Protein AF-A0A832HFV5-F1 (afdb_monomer)

pLDDT: mean 84.32, std 22.02, range [38.47, 98.69]

Secondary structure (DSSP, 8-state):
----------------------------PEEEEEEEETTEEEEEEE-S---TTSEEEEEEEEES-SSPPSEEEEEEE-TT-TT-PPEEPEEETTEEEEEEEPPSSPPTT-EEEEEEEETTEEEEEEE---

Solvent-accessible surface area (backbone atoms only — not comparable to full-atom values): 7880 Å² total; per-residue (Å²): 133,86,82,89,82,84,82,84,85,79,80,88,78,76,92,76,86,72,81,81,80,82,79,91,66,96,72,80,49,50,77,51,50,74,48,79,52,90,72,26,41,40,35,37,29,38,65,47,68,83,43,68,67,36,61,25,35,30,42,37,36,70,36,87,58,90,75,79,63,82,42,42,34,30,29,41,23,42,97,85,39,71,84,32,51,73,19,66,38,45,80,53,94,79,35,25,46,28,59,17,49,25,25,71,76,62,55,83,85,46,25,40,35,45,34,43,27,46,97,94,43,75,38,71,52,75,34,65,80,126

Nearest PDB structures (foldseek):
  7rno-assembly1_B  TM=4.210E-01  e=9.507E-02  Bos taurus
  2yez-assembly1_B  TM=4.539E-01  e=2.411E-01  Gallus gallus
  7xqs-assembly1_B  TM=4.400E-01  e=2.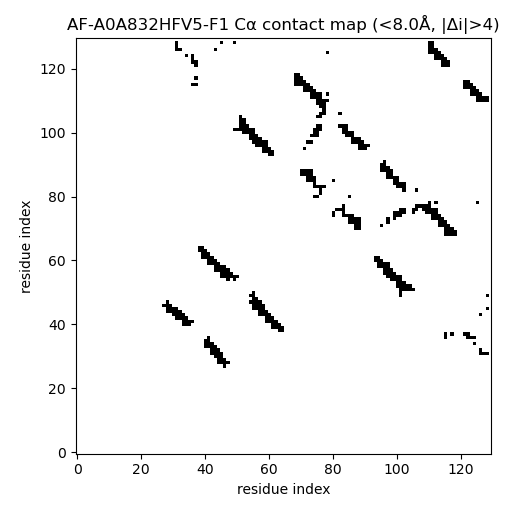965E-01  Felis catus
  7cjq-assembly2_E  TM=4.829E-01  e=4.973E-01  Canis lupus familiaris
  3myz-assembly1_A  TM=3.892E-01  e=7.919E-01  Homo sapiens

Structure (mmCIF, N/CA/C/O backbone):
data_AF-A0A832HFV5-F1
#
_entry.id   AF-A0A832HFV5-F1
#
loop_
_atom_site.group_PDB
_atom_site.id
_atom_site.type_symbol
_atom_site.label_atom_id
_atom_site.label_alt_id
_atom_site.label_comp_id
_atom_site.label_asym_id
_atom_site.label_entity_id
_atom_site.label_seq_id
_atom_site.pdbx_PDB_ins_code
_atom_site.Cartn_x
_atom_site.Cartn_y
_atom_site.Cartn_z
_atom_site.occupancy
_atom_site.B_iso_or_equiv
_atom_site.auth_seq_id
_atom_site.auth_comp_id
_atom_site.auth_asym_id
_atom_site.auth_atom_id
_atom_site.pdbx_PDB_model_num
ATOM 1 N N . MET A 1 1 ? 58.301 -17.558 -4.026 1.00 40.44 1 MET A N 1
ATOM 2 C CA . MET A 1 1 ? 56.917 -18.008 -3.751 1.00 40.44 1 MET A CA 1
ATOM 3 C C . MET A 1 1 ? 56.295 -16.956 -2.846 1.00 40.44 1 MET A C 1
ATOM 5 O O . MET A 1 1 ? 56.816 -16.770 -1.762 1.00 40.44 1 MET A O 1
ATOM 9 N N . GLN A 1 2 ? 55.509 -16.006 -3.374 1.00 43.38 2 GLN A N 1
ATOM 10 C CA . GLN A 1 2 ? 54.038 -16.092 -3.550 1.00 43.38 2 GLN A CA 1
ATOM 11 C C . GLN A 1 2 ? 53.346 -16.465 -2.216 1.00 43.38 2 GLN A C 1
ATOM 13 O O . GLN A 1 2 ? 53.712 -17.481 -1.645 1.00 43.38 2 GLN A O 1
ATOM 18 N N . ALA A 1 3 ? 52.390 -15.727 -1.643 1.00 40.72 3 ALA A N 1
ATOM 19 C CA . ALA A 1 3 ? 51.437 -14.767 -2.196 1.00 40.72 3 ALA A CA 1
ATOM 20 C C . ALA A 1 3 ? 50.959 -13.744 -1.135 1.00 40.72 3 ALA A C 1
ATOM 22 O O . ALA A 1 3 ? 50.974 -14.017 0.064 1.00 40.72 3 ALA A O 1
ATOM 23 N N . GLN A 1 4 ? 50.509 -12.580 -1.615 1.00 40.31 4 GLN A N 1
ATOM 24 C CA . GLN A 1 4 ? 49.691 -11.596 -0.898 1.00 40.31 4 GLN A CA 1
ATOM 25 C C . GLN A 1 4 ? 48.257 -12.118 -0.742 1.00 40.31 4 GLN A C 1
ATOM 27 O O . GLN A 1 4 ? 47.733 -12.693 -1.691 1.00 40.31 4 GLN A O 1
ATOM 32 N N . LEU A 1 5 ? 47.590 -11.805 0.372 1.00 40.19 5 LEU A N 1
ATOM 33 C CA . LEU A 1 5 ? 46.129 -11.696 0.428 1.00 40.19 5 LEU A CA 1
ATOM 34 C C . LEU A 1 5 ? 45.757 -10.508 1.323 1.00 40.19 5 LEU A C 1
ATOM 36 O O . LEU A 1 5 ? 46.022 -10.492 2.522 1.00 40.19 5 LEU A O 1
ATOM 40 N N . ALA A 1 6 ? 45.192 -9.491 0.677 1.00 39.56 6 ALA A N 1
ATOM 41 C CA . ALA A 1 6 ? 44.623 -8.302 1.280 1.00 39.56 6 ALA A CA 1
ATOM 42 C C . ALA A 1 6 ? 43.259 -8.631 1.902 1.00 39.56 6 ALA A C 1
ATOM 44 O O . ALA A 1 6 ? 42.429 -9.278 1.265 1.00 39.56 6 ALA A O 1
ATOM 45 N N . ALA A 1 7 ? 43.007 -8.149 3.118 1.00 43.62 7 ALA A N 1
ATOM 46 C CA . ALA A 1 7 ? 41.663 -8.094 3.676 1.00 43.62 7 ALA A CA 1
ATOM 47 C C . ALA A 1 7 ? 41.067 -6.717 3.355 1.00 43.62 7 ALA A C 1
ATOM 49 O O . ALA A 1 7 ? 41.511 -5.694 3.879 1.00 43.62 7 ALA A O 1
ATOM 50 N N . SER A 1 8 ? 40.095 -6.710 2.444 1.00 38.66 8 SER A N 1
ATOM 51 C CA . SER A 1 8 ? 39.302 -5.543 2.064 1.00 38.66 8 SER A CA 1
ATOM 52 C C . SER A 1 8 ? 38.618 -4.908 3.275 1.00 38.66 8 SER A C 1
ATOM 54 O O . SER A 1 8 ? 37.779 -5.529 3.924 1.00 38.66 8 SER A O 1
ATOM 56 N N . LEU A 1 9 ? 38.914 -3.630 3.510 1.00 41.78 9 LEU A N 1
ATOM 57 C CA . LEU A 1 9 ? 37.963 -2.702 4.109 1.00 41.78 9 LEU A CA 1
ATOM 58 C C . LEU A 1 9 ? 36.916 -2.344 3.051 1.00 41.78 9 LEU A C 1
ATOM 60 O O . LEU A 1 9 ? 37.286 -1.798 2.014 1.00 41.78 9 LEU A O 1
ATOM 64 N N . VAL A 1 10 ? 35.629 -2.502 3.360 1.00 39.56 10 VAL A N 1
ATOM 65 C CA . VAL A 1 10 ? 34.603 -1.570 2.871 1.00 39.56 10 VAL A CA 1
ATOM 66 C C . VAL A 1 10 ? 33.682 -1.223 4.034 1.00 39.56 10 VAL A C 1
ATOM 68 O O . VAL A 1 10 ? 33.177 -2.083 4.750 1.00 39.56 10 VAL A O 1
ATOM 71 N N . ARG A 1 11 ? 33.581 0.086 4.250 1.00 38.88 11 ARG A N 1
ATOM 72 C CA . ARG A 1 11 ? 32.877 0.777 5.326 1.00 38.88 11 ARG A CA 1
ATOM 73 C C . ARG A 1 11 ? 31.364 0.658 5.132 1.00 38.88 11 ARG A C 1
ATOM 75 O O . ARG A 1 11 ? 30.878 0.811 4.017 1.00 38.88 11 ARG A O 1
ATOM 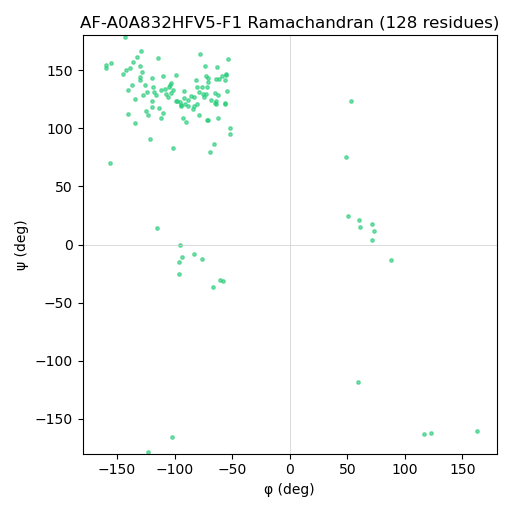82 N N . LEU A 1 12 ? 30.650 0.449 6.236 1.00 38.56 12 LEU A N 1
ATOM 83 C CA . LEU 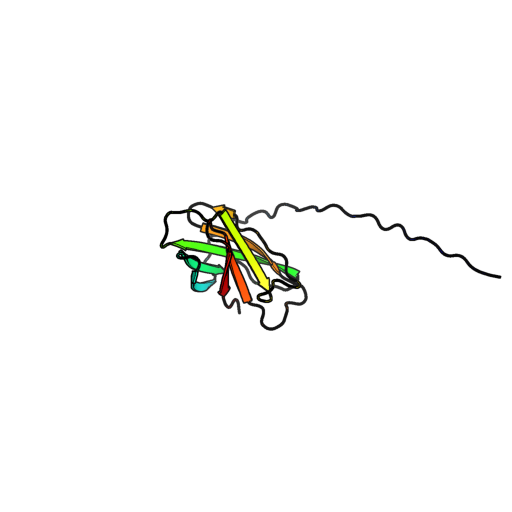A 1 12 ? 29.206 0.631 6.350 1.00 38.56 12 LEU A CA 1
ATOM 84 C C . LEU A 1 12 ? 28.893 2.115 6.090 1.00 38.56 12 LEU A C 1
ATOM 86 O O . LEU A 1 12 ? 29.279 2.969 6.889 1.00 38.56 12 LEU A O 1
ATOM 90 N N . ALA A 1 13 ? 28.279 2.421 4.947 1.00 38.84 13 ALA A N 1
ATOM 91 C CA . ALA A 1 13 ? 27.736 3.744 4.673 1.00 38.84 13 ALA A CA 1
ATOM 92 C C . ALA A 1 13 ? 26.391 3.874 5.395 1.00 38.84 13 ALA A C 1
ATOM 94 O O . ALA A 1 13 ? 25.565 2.964 5.351 1.00 38.84 13 ALA A O 1
ATOM 95 N N . ALA A 1 14 ? 26.249 4.983 6.110 1.00 38.47 14 ALA A N 1
ATOM 96 C CA . ALA A 1 14 ? 25.073 5.355 6.867 1.00 38.47 14 ALA A CA 1
ATOM 97 C C . ALA A 1 14 ? 23.864 5.584 5.948 1.00 38.47 14 ALA A C 1
ATOM 99 O O . ALA A 1 14 ? 23.999 6.139 4.859 1.00 38.47 14 ALA A O 1
ATOM 100 N N . ASP A 1 15 ? 22.707 5.157 6.447 1.00 42.53 15 ASP A N 1
ATOM 101 C CA . ASP A 1 15 ? 21.360 5.525 6.017 1.00 42.53 15 ASP A CA 1
ATOM 102 C C . ASP A 1 15 ? 21.228 7.058 5.987 1.00 42.53 15 ASP A C 1
ATOM 104 O O . ASP A 1 15 ? 21.066 7.705 7.024 1.00 42.53 15 ASP A O 1
ATOM 108 N N . ASP A 1 16 ? 21.327 7.640 4.796 1.00 38.66 16 ASP A N 1
ATOM 109 C CA . ASP A 1 16 ? 20.996 9.037 4.535 1.00 38.66 16 ASP A CA 1
ATOM 110 C C . ASP A 1 16 ? 19.611 9.049 3.873 1.00 38.66 16 ASP A C 1
ATOM 112 O O . ASP A 1 16 ? 19.469 9.039 2.650 1.00 38.66 16 ASP A O 1
ATOM 116 N N . HIS A 1 17 ? 18.558 8.982 4.694 1.00 44.12 17 HIS A N 1
ATOM 117 C CA . HIS A 1 17 ? 17.198 9.302 4.254 1.00 44.12 17 HIS A CA 1
ATOM 118 C C . HIS A 1 17 ? 17.128 10.814 3.993 1.00 44.12 17 HIS A C 1
ATOM 120 O O . HIS A 1 17 ? 16.678 11.602 4.829 1.00 44.12 17 HIS A O 1
ATOM 126 N N . ALA A 1 18 ? 17.637 11.213 2.828 1.00 48.56 18 ALA A N 1
ATOM 127 C CA . ALA A 1 18 ? 17.553 12.567 2.317 1.00 48.56 18 ALA A CA 1
ATOM 128 C C . ALA A 1 18 ? 16.080 12.923 2.067 1.00 48.56 18 ALA A C 1
ATOM 130 O O . ALA A 1 18 ? 15.364 12.227 1.350 1.00 48.56 18 ALA A O 1
ATOM 131 N N . GLY A 1 19 ? 15.627 14.005 2.702 1.00 45.75 19 GLY A N 1
ATOM 132 C CA . GLY A 1 19 ? 14.252 14.483 2.628 1.00 45.75 19 GLY A CA 1
ATOM 133 C C . GLY A 1 19 ? 13.798 14.736 1.192 1.00 45.75 19 GLY A C 1
ATOM 134 O O . GLY A 1 19 ? 14.361 15.576 0.489 1.00 45.75 19 GLY A O 1
ATOM 135 N N . HIS A 1 20 ? 12.742 14.039 0.780 1.00 48.09 20 HIS A N 1
ATOM 136 C CA . HIS A 1 20 ? 12.040 14.322 -0.462 1.00 48.09 20 HIS A CA 1
ATOM 137 C C . HIS A 1 20 ? 11.119 15.529 -0.258 1.00 48.09 20 HIS A C 1
ATOM 139 O O . HIS A 1 20 ? 10.149 15.488 0.497 1.00 48.09 20 HIS A O 1
ATOM 145 N N . ALA A 1 21 ? 11.474 16.640 -0.905 1.00 41.56 21 ALA A N 1
ATOM 146 C CA . ALA A 1 21 ? 10.651 17.836 -0.984 1.00 41.56 21 ALA A CA 1
ATOM 147 C C . ALA A 1 21 ? 9.366 17.530 -1.774 1.00 41.56 21 ALA A C 1
ATOM 149 O O . ALA A 1 21 ? 9.436 17.128 -2.935 1.00 41.56 21 ALA A O 1
ATOM 150 N N . HIS A 1 22 ? 8.205 17.730 -1.147 1.00 47.41 22 HIS A N 1
ATOM 151 C CA . HIS A 1 22 ? 6.907 17.692 -1.818 1.00 47.41 22 HIS A CA 1
ATOM 152 C C . HIS A 1 22 ? 6.767 18.939 -2.708 1.00 47.41 22 HIS A C 1
ATOM 154 O O . HIS A 1 22 ? 6.603 20.050 -2.206 1.00 47.41 22 HIS A O 1
ATOM 160 N N . ASP A 1 23 ? 6.852 18.767 -4.031 1.00 42.94 23 ASP A N 1
ATOM 161 C CA . ASP A 1 23 ? 6.367 19.768 -4.988 1.00 42.94 23 ASP A CA 1
ATOM 162 C C . ASP A 1 23 ? 4.833 19.744 -4.935 1.00 42.94 23 ASP A C 1
ATOM 164 O O . ASP A 1 23 ? 4.193 18.792 -5.386 1.00 42.94 23 ASP A O 1
ATOM 168 N N . GLU A 1 24 ? 4.239 20.782 -4.344 1.00 44.62 24 GLU A N 1
ATOM 169 C CA . GLU A 1 24 ? 2.797 21.009 -4.361 1.00 44.62 24 GLU A CA 1
ATOM 170 C C . GLU A 1 24 ? 2.329 21.305 -5.794 1.00 44.62 24 GLU A C 1
ATOM 172 O O . GLU A 1 24 ? 2.193 22.454 -6.222 1.00 44.62 24 GLU A O 1
ATOM 177 N N . LYS A 1 25 ? 2.027 20.251 -6.553 1.00 41.62 25 LYS A N 1
ATOM 178 C CA . LYS A 1 25 ? 1.162 20.339 -7.731 1.00 41.62 25 LYS A CA 1
ATOM 179 C C . LYS A 1 25 ? -0.025 19.414 -7.568 1.00 41.62 25 LYS A C 1
ATOM 181 O O . LYS A 1 25 ? -0.037 18.278 -8.027 1.00 41.62 25 LYS A O 1
ATOM 186 N N . SER A 1 26 ? -1.088 19.976 -6.998 1.00 47.28 26 SER A N 1
ATOM 187 C CA . SER A 1 26 ? -2.457 19.509 -7.216 1.00 47.28 26 SER A CA 1
ATOM 188 C C . SER A 1 26 ? -2.733 19.408 -8.722 1.00 47.28 26 SER A C 1
ATOM 190 O O . SER A 1 26 ? -3.042 20.400 -9.381 1.00 47.28 26 SER A O 1
ATOM 192 N N . SER A 1 27 ? -2.570 18.220 -9.309 1.00 42.38 27 SER A N 1
ATOM 193 C CA . SER A 1 27 ? -2.883 17.942 -10.718 1.00 42.38 27 SER A CA 1
ATOM 194 C C . SER A 1 27 ? -3.159 16.448 -10.954 1.00 42.38 27 SER A C 1
ATOM 196 O O . SER A 1 27 ? -2.397 15.761 -11.616 1.00 42.38 27 SER A O 1
ATOM 198 N N . LYS A 1 28 ? -4.300 15.968 -10.438 1.00 61.50 28 LYS A N 1
ATOM 199 C CA . LYS A 1 28 ? -5.052 14.771 -10.880 1.00 61.50 28 LYS A CA 1
ATOM 200 C C . LYS A 1 28 ? -4.234 13.482 -11.074 1.00 61.50 28 LYS A C 1
ATOM 202 O O . LYS A 1 28 ? -4.051 13.022 -12.200 1.00 61.50 28 LYS A O 1
ATOM 207 N N . GLY A 1 29 ? -3.852 12.852 -9.965 1.00 74.12 29 GLY A N 1
ATOM 208 C CA . GLY A 1 29 ? -3.372 11.471 -9.982 1.00 74.12 29 GLY A CA 1
ATOM 209 C C . GLY A 1 29 ? -4.349 10.500 -10.669 1.00 74.12 29 GLY A C 1
ATOM 210 O O . GLY A 1 29 ? -5.547 10.772 -10.806 1.00 74.12 29 GLY A O 1
ATOM 211 N N . ARG A 1 30 ? -3.853 9.344 -11.114 1.00 94.00 30 ARG A N 1
ATOM 212 C CA . ARG A 1 30 ? -4.667 8.295 -11.744 1.00 94.00 30 ARG A CA 1
ATOM 213 C C . ARG A 1 30 ? -5.336 7.428 -10.680 1.00 94.00 30 ARG A C 1
ATOM 215 O O . ARG A 1 30 ? -4.659 6.864 -9.826 1.00 94.00 30 ARG A O 1
ATOM 222 N N . ALA A 1 31 ? -6.654 7.265 -10.754 1.00 95.62 31 ALA A N 1
ATOM 223 C CA . ALA A 1 31 ? -7.370 6.369 -9.849 1.00 95.62 31 ALA A CA 1
ATOM 224 C C . ALA A 1 31 ? -7.011 4.901 -10.122 1.00 95.62 31 ALA A C 1
ATOM 226 O O . ALA A 1 31 ? -7.200 4.420 -11.238 1.00 95.62 31 ALA A O 1
ATOM 227 N N . LEU A 1 32 ? -6.548 4.187 -9.091 1.00 97.06 32 LEU A N 1
ATOM 228 C CA . LEU A 1 32 ? -6.281 2.742 -9.160 1.00 97.06 32 LEU A CA 1
ATOM 229 C C . LEU A 1 32 ? -7.476 1.899 -8.688 1.00 97.06 32 LEU A C 1
ATOM 231 O O . LEU A 1 32 ? -7.502 0.680 -8.857 1.00 97.06 32 LEU A O 1
ATOM 235 N N . GLY A 1 33 ? -8.474 2.545 -8.081 1.00 97.12 33 GLY A N 1
ATOM 236 C CA . GLY A 1 33 ? -9.731 1.931 -7.664 1.00 97.12 33 GLY A CA 1
ATOM 237 C C . GLY A 1 33 ? -9.963 1.960 -6.155 1.00 97.12 33 GLY A C 1
ATOM 238 O O . GLY A 1 33 ? -9.357 2.739 -5.419 1.00 97.12 33 GLY A O 1
ATOM 239 N N . SER A 1 34 ? -10.894 1.114 -5.710 1.00 97.44 34 SER A N 1
ATOM 240 C CA . SER A 1 34 ? -11.370 1.036 -4.327 1.00 97.44 34 SER A CA 1
ATOM 241 C C . SER A 1 34 ? -11.506 -0.420 -3.890 1.00 97.44 34 SER A C 1
ATOM 243 O O . SER A 1 34 ? -12.015 -1.237 -4.659 1.00 97.44 34 SER A O 1
ATOM 245 N N . LYS A 1 35 ? -11.080 -0.754 -2.668 1.00 98.31 35 LYS A N 1
ATOM 246 C CA . LYS A 1 35 ? -11.205 -2.102 -2.082 1.00 98.31 35 LYS A CA 1
ATOM 247 C C . LYS A 1 35 ? -11.531 -2.038 -0.597 1.00 98.31 35 LYS A C 1
ATOM 249 O O . LYS A 1 35 ? -11.100 -1.116 0.085 1.00 98.31 35 LYS A O 1
ATOM 254 N N . GLU A 1 36 ? -12.245 -3.034 -0.085 1.00 97.81 36 GLU A N 1
ATOM 255 C CA . GLU A 1 36 ? -12.523 -3.154 1.348 1.00 97.81 36 GLU A CA 1
ATOM 256 C C . GLU A 1 36 ? -11.495 -4.067 2.030 1.00 97.81 36 GLU A C 1
ATOM 258 O O . GLU A 1 36 ? -11.387 -5.245 1.689 1.00 97.81 36 GLU A O 1
ATOM 263 N N . ILE A 1 37 ? -10.732 -3.541 2.997 1.00 97.31 37 ILE A N 1
ATOM 264 C CA . ILE A 1 37 ? -9.789 -4.317 3.825 1.00 97.31 37 ILE A CA 1
ATOM 265 C C . ILE A 1 37 ? -9.726 -3.794 5.255 1.00 97.31 37 ILE A C 1
ATOM 267 O O . ILE A 1 37 ? -9.868 -2.603 5.504 1.00 97.31 37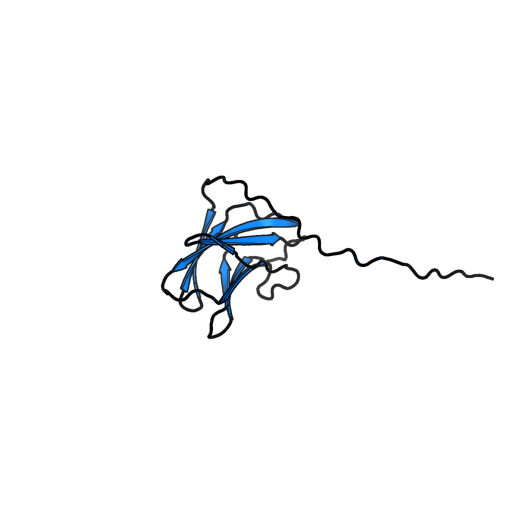 ILE A O 1
ATOM 271 N N . ALA A 1 38 ? -9.508 -4.694 6.218 1.00 95.56 38 ALA A N 1
ATOM 272 C CA . ALA A 1 38 ? -9.516 -4.373 7.652 1.00 95.56 38 ALA A CA 1
ATOM 273 C C . ALA A 1 38 ? -10.773 -3.591 8.108 1.00 95.56 38 A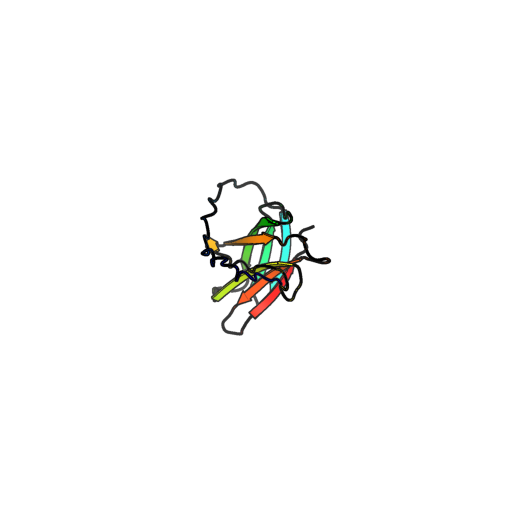LA A C 1
ATOM 275 O O . ALA A 1 38 ? -10.743 -2.885 9.118 1.00 95.56 38 ALA A O 1
ATOM 276 N N . GLY A 1 39 ? -11.881 -3.720 7.368 1.00 95.00 39 GLY A N 1
ATOM 277 C CA . GLY A 1 39 ? -13.129 -2.981 7.561 1.00 95.00 39 GLY A CA 1
ATOM 278 C C . GLY A 1 39 ? -13.092 -1.503 7.147 1.00 95.00 39 GLY A C 1
ATOM 279 O O . GLY A 1 39 ? -14.011 -0.781 7.507 1.00 95.00 39 GLY A O 1
ATOM 280 N N . TYR A 1 40 ? -12.058 -1.052 6.435 1.00 97.50 40 TYR A N 1
ATOM 281 C CA . TYR A 1 40 ? -12.030 0.241 5.750 1.00 97.50 40 TYR A CA 1
ATOM 282 C C . TYR A 1 40 ? -12.365 0.051 4.273 1.00 97.50 40 TYR A C 1
ATOM 284 O O . TYR A 1 40 ? -11.931 -0.925 3.661 1.00 97.50 40 TYR A O 1
ATOM 292 N N . THR A 1 41 ? -13.040 1.030 3.680 1.00 98.06 41 THR A N 1
ATOM 293 C CA . THR A 1 41 ? -12.975 1.262 2.236 1.00 98.06 41 THR A CA 1
ATOM 294 C C . THR A 1 41 ? -11.689 2.031 1.939 1.00 98.06 41 THR A C 1
ATOM 296 O O . THR A 1 41 ? -11.488 3.125 2.460 1.00 98.06 41 THR A O 1
ATOM 299 N N . VAL A 1 42 ? -10.819 1.453 1.115 1.00 98.19 42 VAL A N 1
ATOM 300 C CA . VAL A 1 42 ? -9.509 1.995 0.739 1.00 98.19 42 VAL A CA 1
ATOM 301 C C . VAL A 1 42 ? -9.552 2.421 -0.717 1.00 98.19 42 VAL A C 1
ATOM 303 O O . VAL A 1 42 ? -9.664 1.567 -1.599 1.00 98.19 42 VAL A O 1
ATOM 306 N N . LYS A 1 43 ? -9.447 3.725 -0.970 1.00 98.12 43 LYS A N 1
ATOM 307 C CA . LYS A 1 43 ? -9.313 4.295 -2.316 1.00 98.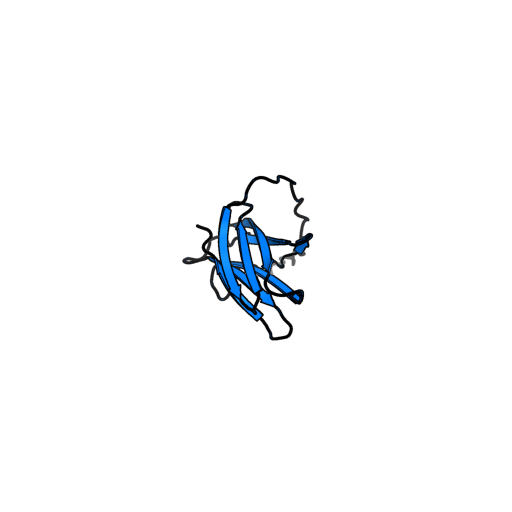12 43 LYS A CA 1
ATOM 308 C C . LYS A 1 43 ? -7.871 4.710 -2.549 1.00 98.12 43 LYS A C 1
ATOM 310 O O . LYS A 1 43 ? -7.264 5.298 -1.659 1.00 98.12 43 LYS A O 1
ATOM 315 N N . VAL A 1 44 ? -7.344 4.409 -3.732 1.00 97.75 44 VAL A N 1
ATOM 316 C CA . VAL A 1 44 ? -5.952 4.711 -4.079 1.00 97.75 44 VAL A CA 1
ATOM 317 C C . VAL A 1 44 ? -5.884 5.546 -5.348 1.00 97.75 44 VAL A C 1
ATOM 319 O O . VAL A 1 44 ? -6.485 5.199 -6.369 1.00 97.75 44 VAL A O 1
ATOM 322 N N . MET A 1 45 ? -5.100 6.616 -5.273 1.00 96.94 45 MET A N 1
ATOM 323 C CA . MET A 1 45 ? -4.725 7.477 -6.386 1.00 96.94 45 MET A CA 1
ATOM 324 C C . MET A 1 45 ? -3.208 7.411 -6.566 1.00 96.94 45 MET A C 1
ATOM 326 O O . MET A 1 45 ? -2.464 7.548 -5.603 1.00 96.94 45 MET A O 1
ATOM 330 N N . GLN A 1 46 ? -2.746 7.194 -7.791 1.00 96.56 46 GLN A N 1
ATOM 331 C CA . GLN A 1 46 ? -1.334 7.275 -8.152 1.00 96.56 46 GLN A CA 1
ATOM 332 C C . GLN A 1 46 ? -0.997 8.715 -8.542 1.00 96.56 46 GLN A C 1
ATOM 334 O O . GLN A 1 46 ? -1.557 9.230 -9.508 1.00 96.56 46 GLN A O 1
ATOM 339 N N . GLU A 1 47 ? -0.084 9.347 -7.816 1.00 94.25 47 GLU A N 1
ATOM 340 C CA . GLU A 1 47 ? 0.282 10.760 -7.966 1.00 94.25 47 GLU A CA 1
ATOM 341 C C . GLU A 1 47 ? 1.519 10.958 -8.853 1.00 94.25 47 GLU A C 1
ATOM 343 O O . GLU A 1 47 ? 1.641 11.990 -9.509 1.00 94.25 47 GLU A O 1
ATOM 348 N N . SER A 1 48 ? 2.397 9.952 -8.943 1.00 93.31 48 SER A N 1
ATOM 349 C CA . SER A 1 48 ? 3.557 9.954 -9.845 1.00 93.31 48 SER A CA 1
ATOM 350 C C . SER A 1 48 ? 3.695 8.646 -10.634 1.00 93.31 48 SER A C 1
ATOM 352 O O . SER A 1 48 ? 3.116 7.615 -10.288 1.00 93.31 48 SER A O 1
ATOM 354 N N . ASP A 1 49 ? 4.455 8.671 -11.732 1.00 92.06 49 ASP A N 1
ATOM 355 C CA . ASP A 1 49 ? 4.770 7.466 -12.507 1.00 92.06 49 ASP A CA 1
ATOM 356 C C . ASP A 1 49 ? 5.547 6.437 -11.675 1.00 92.06 49 ASP A C 1
ATOM 358 O O . ASP A 1 49 ? 6.487 6.778 -10.963 1.00 92.06 49 ASP A O 1
ATOM 362 N N . VAL A 1 50 ? 5.252 5.152 -11.874 1.00 94.62 50 VAL A N 1
ATOM 363 C CA . VAL A 1 50 ? 6.040 4.059 -11.292 1.00 94.62 50 VAL A CA 1
ATOM 364 C C . VAL A 1 50 ? 7.154 3.667 -12.260 1.00 94.62 50 VAL A C 1
ATOM 366 O O . VAL A 1 50 ? 6.904 3.021 -13.280 1.00 94.62 50 VAL A O 1
ATOM 369 N N . LYS A 1 51 ? 8.391 4.054 -11.939 1.00 95.25 51 LYS A N 1
ATOM 370 C CA . LYS A 1 51 ? 9.595 3.787 -12.745 1.00 95.25 51 LYS A CA 1
ATOM 371 C C . LYS A 1 51 ? 10.579 2.946 -11.941 1.00 95.25 51 LYS A C 1
ATOM 373 O O . LYS A 1 51 ? 10.782 3.234 -10.770 1.00 95.25 51 LYS A O 1
ATOM 378 N N . ALA A 1 52 ? 11.173 1.923 -12.558 1.00 96.62 52 ALA A N 1
ATOM 379 C CA . ALA A 1 52 ? 12.170 1.071 -11.904 1.00 96.62 52 ALA A CA 1
ATOM 380 C C . ALA A 1 52 ? 13.313 1.920 -11.323 1.00 96.62 52 ALA A C 1
ATOM 382 O O . ALA A 1 52 ? 13.798 2.824 -12.005 1.00 96.62 52 ALA A O 1
ATOM 383 N N . GLY A 1 53 ? 13.687 1.665 -10.067 1.00 96.19 53 GLY A N 1
ATOM 384 C CA . GLY A 1 53 ? 14.740 2.396 -9.353 1.00 96.19 53 GLY A CA 1
ATOM 385 C C . GLY A 1 53 ? 14.373 3.831 -8.966 1.00 96.19 53 GLY A C 1
ATOM 386 O O . GLY A 1 53 ? 15.220 4.565 -8.465 1.00 96.19 53 GLY A O 1
ATOM 387 N N . GLY A 1 54 ? 13.136 4.255 -9.232 1.00 95.19 54 GLY A N 1
ATOM 388 C CA . GLY A 1 54 ? 12.614 5.564 -8.857 1.00 95.19 54 GLY A CA 1
ATOM 389 C C . GLY A 1 54 ? 11.704 5.508 -7.633 1.00 95.19 54 GLY A C 1
ATOM 390 O O . GLY A 1 54 ? 11.617 4.504 -6.928 1.00 95.19 54 GLY A O 1
ATOM 391 N N . GLU A 1 55 ? 10.969 6.597 -7.425 1.00 95.75 55 GLU A N 1
ATOM 392 C CA . GLU A 1 55 ? 9.949 6.714 -6.386 1.00 95.75 55 GLU A CA 1
ATOM 393 C C . GLU A 1 55 ? 8.552 6.807 -7.013 1.00 95.75 55 GLU A C 1
ATOM 395 O O . GLU A 1 55 ? 8.322 7.581 -7.945 1.00 95.75 55 GLU A O 1
ATOM 400 N N . GLY A 1 56 ? 7.615 6.020 -6.486 1.00 95.06 56 GLY A N 1
ATOM 401 C CA . GLY A 1 56 ? 6.188 6.164 -6.748 1.00 95.06 56 GLY A CA 1
ATOM 402 C C . GLY A 1 56 ? 5.493 6.865 -5.581 1.00 95.06 56 GLY A C 1
ATOM 403 O O . GLY A 1 56 ? 5.687 6.474 -4.431 1.00 95.06 56 GLY A O 1
ATOM 404 N N . ALA A 1 57 ? 4.657 7.856 -5.879 1.00 96.19 57 ALA A N 1
ATOM 405 C CA . ALA A 1 57 ? 3.827 8.572 -4.917 1.00 96.19 57 ALA A CA 1
ATOM 406 C C . ALA A 1 57 ? 2.357 8.174 -5.092 1.00 96.19 57 ALA A C 1
ATOM 408 O O . ALA A 1 57 ? 1.846 8.105 -6.217 1.00 96.19 57 ALA A O 1
ATOM 409 N N . PHE A 1 58 ? 1.683 7.888 -3.980 1.00 97.00 58 PHE A N 1
ATOM 410 C CA . PHE A 1 58 ? 0.289 7.459 -3.959 1.00 97.00 58 PHE A CA 1
ATOM 411 C C . PHE A 1 58 ? -0.466 8.097 -2.795 1.00 97.00 58 PHE A C 1
ATOM 413 O O . PHE A 1 58 ? -0.032 7.985 -1.648 1.00 97.00 58 PHE A O 1
ATOM 420 N N . ALA A 1 59 ? -1.651 8.633 -3.069 1.00 96.94 59 ALA A N 1
ATOM 421 C CA . ALA A 1 59 ? -2.596 9.049 -2.043 1.00 96.94 59 ALA A CA 1
ATOM 422 C C . ALA A 1 59 ? -3.564 7.903 -1.721 1.00 96.94 59 ALA A C 1
ATOM 424 O O . ALA A 1 59 ? -4.131 7.253 -2.610 1.00 96.94 59 ALA A O 1
ATOM 425 N N . ILE A 1 60 ? -3.752 7.646 -0.428 1.00 97.81 60 ILE A N 1
ATOM 426 C CA . ILE A 1 60 ? -4.626 6.603 0.104 1.00 97.81 60 ILE A CA 1
ATOM 427 C C . ILE A 1 60 ? -5.690 7.265 0.975 1.00 97.81 60 ILE A C 1
ATOM 429 O O . ILE A 1 60 ? -5.385 7.847 2.014 1.00 97.81 60 ILE A O 1
ATOM 433 N N . VAL A 1 61 ? -6.954 7.111 0.589 1.00 97.06 61 VAL A N 1
ATOM 434 C CA . VAL A 1 61 ? -8.097 7.613 1.358 1.00 97.06 61 VAL A CA 1
ATOM 435 C C . VAL A 1 61 ? -8.796 6.444 2.032 1.00 97.06 61 VAL A C 1
ATOM 437 O O . VAL A 1 61 ? -9.175 5.468 1.373 1.00 97.06 61 VAL A O 1
ATOM 440 N N . LEU A 1 62 ? -8.980 6.548 3.348 1.00 96.81 62 LEU A N 1
ATOM 441 C CA . LEU A 1 62 ? -9.708 5.567 4.148 1.00 96.81 62 LEU A CA 1
ATOM 442 C C . LEU A 1 62 ? -11.089 6.096 4.526 1.00 96.81 62 LEU A C 1
ATOM 444 O O . LEU A 1 62 ? -11.228 7.223 4.987 1.00 96.81 62 LEU A O 1
ATOM 448 N N . SER A 1 63 ? -12.110 5.257 4.394 1.00 95.94 63 SER A N 1
ATOM 449 C CA . SER A 1 63 ? -13.451 5.539 4.911 1.00 95.94 63 SER A CA 1
ATOM 450 C C . SER A 1 63 ? -14.129 4.277 5.453 1.00 95.94 63 SER A C 1
ATOM 452 O O . SER A 1 63 ? -13.549 3.190 5.452 1.00 95.94 63 SER A O 1
ATOM 454 N N . GLY A 1 64 ? -15.350 4.415 5.977 1.00 93.62 64 GLY A N 1
ATOM 455 C CA . GLY A 1 64 ? -16.136 3.310 6.548 1.00 93.62 64 GLY A CA 1
ATOM 456 C C . GLY A 1 64 ? -15.877 3.037 8.035 1.00 93.62 64 GLY A C 1
ATOM 457 O O . GLY A 1 64 ? -16.678 2.364 8.678 1.00 93.62 64 GLY A O 1
ATOM 458 N N . LYS A 1 65 ? -14.810 3.607 8.608 1.00 92.31 65 LYS A N 1
ATOM 459 C CA . LYS A 1 65 ? -14.489 3.570 10.042 1.00 92.31 65 LYS A CA 1
ATOM 460 C C . LYS A 1 65 ? -13.981 4.922 10.522 1.00 92.31 65 LYS A C 1
ATOM 462 O O . LYS A 1 65 ? -13.339 5.640 9.765 1.00 92.31 65 LYS A O 1
ATOM 467 N N . ASN A 1 66 ? -14.211 5.201 11.804 1.00 88.94 66 ASN A N 1
ATOM 468 C CA . ASN A 1 66 ? -13.717 6.408 12.475 1.00 88.94 66 ASN A CA 1
ATOM 469 C C . ASN A 1 66 ? -12.401 6.171 13.235 1.00 88.94 66 ASN A C 1
ATOM 471 O O . ASN A 1 66 ? -11.729 7.120 13.632 1.00 88.94 66 ASN A O 1
ATOM 475 N N . GLU A 1 67 ? -12.035 4.911 13.472 1.00 93.00 67 GLU A N 1
ATOM 476 C CA . GLU A 1 67 ? -10.765 4.559 14.104 1.00 93.00 67 GLU A CA 1
ATOM 477 C C . GLU A 1 67 ? -9.612 4.819 13.130 1.00 93.00 67 GLU A C 1
ATOM 479 O O . GLU A 1 67 ? -9.694 4.456 11.959 1.00 93.00 67 GLU A O 1
ATOM 484 N N . LYS A 1 68 ? -8.519 5.425 13.607 1.00 92.38 68 LYS A N 1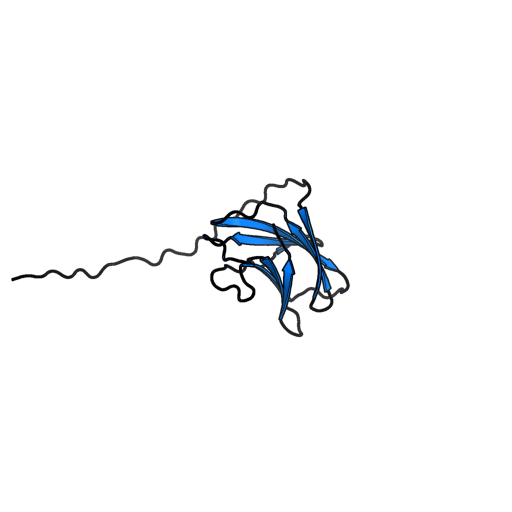
ATOM 485 C CA . LYS A 1 68 ? -7.302 5.557 12.798 1.00 92.38 68 LYS A CA 1
ATOM 486 C C . LYS A 1 68 ? -6.508 4.246 12.837 1.00 92.38 68 LYS A C 1
ATOM 488 O O . LYS A 1 68 ? -6.326 3.682 13.922 1.00 92.38 68 LYS A O 1
ATOM 493 N N . PRO A 1 69 ? -5.987 3.756 11.698 1.00 96.12 69 PRO A N 1
ATOM 494 C CA . PRO A 1 69 ? -5.070 2.624 11.709 1.00 96.12 69 PRO A CA 1
ATOM 495 C C . PRO A 1 69 ? -3.782 2.977 12.467 1.00 96.12 69 PRO A C 1
ATOM 497 O O . PRO A 1 69 ? -3.357 4.130 12.504 1.00 96.12 69 PRO A O 1
ATOM 500 N N . LYS A 1 70 ? -3.124 1.967 13.045 1.00 97.31 70 LYS A N 1
ATOM 501 C CA . LYS A 1 70 ? -1.826 2.129 13.725 1.00 97.31 70 LYS A CA 1
ATOM 502 C C . LYS A 1 70 ? -0.720 2.502 12.738 1.00 97.31 70 LYS A C 1
ATOM 504 O O . LYS A 1 70 ? 0.201 3.245 13.069 1.00 97.31 70 LYS A O 1
ATOM 509 N N . ALA A 1 71 ? -0.794 1.942 11.534 1.00 97.81 71 ALA A N 1
ATOM 510 C CA . ALA A 1 71 ? 0.088 2.254 10.424 1.00 97.81 71 ALA A CA 1
ATOM 511 C C . ALA A 1 71 ? -0.564 1.839 9.103 1.00 97.81 71 ALA A C 1
ATOM 513 O O . ALA A 1 71 ? -1.307 0.856 9.051 1.00 97.81 71 ALA A O 1
ATOM 514 N N . ILE A 1 72 ? -0.205 2.542 8.035 1.00 98.25 72 ILE A N 1
ATOM 515 C CA . ILE A 1 72 ? -0.410 2.096 6.660 1.00 98.25 72 ILE A CA 1
ATOM 516 C C . ILE A 1 72 ? 0.976 1.935 6.047 1.00 98.25 72 ILE A C 1
ATOM 518 O O . ILE A 1 72 ? 1.815 2.831 6.158 1.00 98.25 72 ILE A O 1
ATOM 522 N N . ARG A 1 73 ? 1.243 0.774 5.454 1.00 98.56 73 ARG A N 1
ATOM 523 C CA . ARG A 1 73 ? 2.475 0.516 4.704 1.00 98.56 73 ARG A CA 1
ATOM 524 C C . ARG A 1 73 ? 2.138 0.177 3.270 1.00 98.56 73 ARG A C 1
ATOM 526 O O . ARG A 1 73 ? 1.158 -0.520 3.027 1.00 98.56 73 ARG A O 1
ATOM 533 N N . ALA A 1 74 ? 2.969 0.626 2.347 1.00 98.38 74 ALA A N 1
ATOM 534 C CA . ALA A 1 74 ? 2.790 0.372 0.934 1.00 98.38 74 ALA A CA 1
ATOM 535 C C . ALA A 1 74 ? 4.104 -0.010 0.256 1.00 98.38 74 ALA A C 1
ATOM 537 O O . ALA A 1 74 ? 5.181 0.267 0.780 1.00 98.38 74 ALA A O 1
ATOM 538 N N . TRP A 1 75 ? 4.011 -0.699 -0.878 1.00 98.56 75 TRP A N 1
ATOM 539 C CA . TRP A 1 75 ? 5.157 -1.029 -1.728 1.00 98.56 75 TRP A CA 1
ATOM 540 C C . TRP A 1 75 ? 4.694 -1.363 -3.146 1.00 9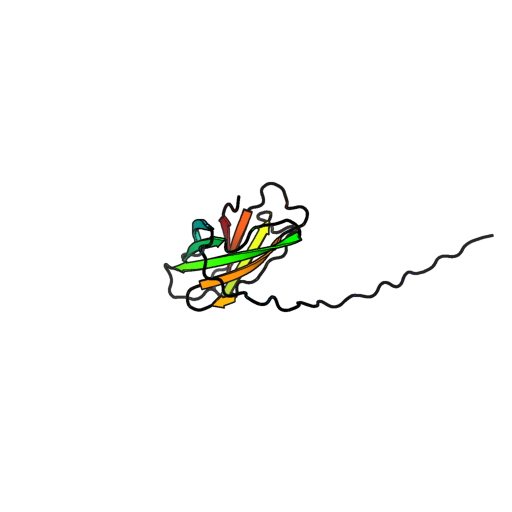8.56 75 TRP A C 1
ATOM 542 O O . TRP A 1 75 ? 3.570 -1.834 -3.348 1.00 98.56 75 TRP A O 1
ATOM 552 N N . VAL A 1 76 ? 5.581 -1.177 -4.123 1.00 98.25 76 VAL A N 1
ATOM 553 C CA . VAL A 1 76 ? 5.433 -1.749 -5.466 1.00 98.25 76 VAL A CA 1
ATOM 554 C C . VAL A 1 76 ? 6.199 -3.064 -5.502 1.00 98.25 76 VAL A C 1
ATOM 556 O O . VAL A 1 76 ? 7.401 -3.082 -5.264 1.00 98.25 76 VAL A O 1
ATOM 559 N N . GLY A 1 77 ? 5.514 -4.171 -5.785 1.00 97.88 77 GLY A N 1
ATOM 560 C CA . GLY A 1 77 ? 6.168 -5.477 -5.812 1.00 97.88 77 GLY A CA 1
ATOM 561 C C . GLY A 1 77 ? 5.222 -6.666 -5.733 1.00 97.88 77 GLY A C 1
ATOM 562 O O . GLY A 1 77 ? 4.016 -6.574 -5.987 1.00 97.88 77 GLY A O 1
ATOM 563 N N . VAL A 1 78 ? 5.781 -7.812 -5.352 1.00 97.75 78 VAL A N 1
ATOM 564 C CA . VAL A 1 78 ? 5.022 -9.041 -5.081 1.00 97.75 78 VAL A CA 1
ATOM 565 C C . VAL A 1 78 ? 4.338 -8.989 -3.709 1.00 97.75 78 VAL A C 1
ATOM 567 O O . VAL A 1 78 ? 4.695 -8.200 -2.837 1.00 97.75 78 VAL A O 1
ATOM 5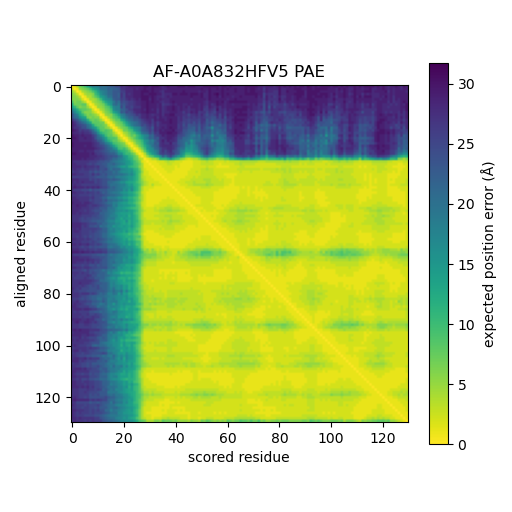70 N N . GLN A 1 79 ? 3.366 -9.875 -3.477 1.00 96.88 79 GLN A N 1
ATOM 571 C CA . GLN A 1 79 ? 2.581 -9.922 -2.232 1.00 96.88 79 GLN A CA 1
ATOM 572 C C . GLN A 1 79 ? 3.413 -10.112 -0.953 1.00 96.88 79 GLN A C 1
ATOM 574 O O . GLN A 1 79 ? 2.996 -9.676 0.129 1.00 96.88 79 GLN A O 1
ATOM 579 N N . SER A 1 80 ? 4.543 -10.815 -1.044 1.00 95.00 80 SER A N 1
ATOM 580 C CA . SER A 1 80 ? 5.466 -11.034 0.076 1.00 95.00 80 SER A CA 1
ATOM 581 C C . SER A 1 80 ? 6.323 -9.806 0.393 1.00 95.00 80 SER A C 1
ATOM 583 O O . SER A 1 80 ? 6.918 -9.776 1.465 1.00 95.00 80 SER A O 1
ATOM 585 N N . ALA A 1 81 ? 6.345 -8.800 -0.492 1.00 95.19 81 ALA A N 1
ATOM 586 C CA . ALA A 1 81 ? 7.296 -7.685 -0.497 1.00 95.19 81 ALA A CA 1
ATOM 587 C C . ALA A 1 81 ? 8.768 -8.110 -0.663 1.00 95.19 81 ALA A C 1
ATOM 589 O O . ALA A 1 81 ? 9.669 -7.321 -0.400 1.00 95.19 81 ALA A O 1
ATOM 590 N N . GLU A 1 82 ? 9.031 -9.351 -1.085 1.00 94.38 82 GLU A N 1
ATOM 591 C CA . GLU A 1 82 ? 10.395 -9.794 -1.373 1.00 94.38 82 GLU A CA 1
ATOM 592 C C . GLU A 1 82 ? 10.987 -8.967 -2.522 1.00 94.38 82 GLU A C 1
ATOM 594 O O . GLU A 1 82 ? 10.358 -8.812 -3.570 1.00 94.38 82 GLU A O 1
ATOM 599 N N . GLY A 1 83 ? 12.181 -8.412 -2.297 1.00 90.88 83 GLY A N 1
ATOM 600 C CA . GLY A 1 83 ? 12.835 -7.508 -3.244 1.00 90.88 83 GLY A CA 1
ATOM 601 C C . GLY A 1 83 ? 12.187 -6.123 -3.341 1.00 90.88 83 GLY A C 1
ATOM 602 O O . GLY A 1 83 ? 12.406 -5.432 -4.329 1.00 90.88 83 GLY A O 1
ATOM 603 N N . SER A 1 84 ? 11.361 -5.717 -2.370 1.00 94.12 84 SER A N 1
ATOM 604 C CA . SER A 1 84 ? 10.730 -4.392 -2.335 1.00 94.12 84 SER A CA 1
ATOM 605 C C . SER A 1 84 ? 10.922 -3.709 -0.987 1.00 94.12 84 SER A C 1
ATOM 607 O O . SER A 1 84 ? 10.839 -4.345 0.064 1.00 94.12 84 SER A O 1
ATOM 609 N N . THR A 1 85 ? 11.093 -2.391 -1.013 1.00 93.06 85 THR A N 1
ATOM 610 C CA . THR A 1 85 ? 11.103 -1.563 0.194 1.00 93.06 85 THR A CA 1
ATOM 611 C C . THR A 1 85 ? 9.668 -1.182 0.558 1.00 93.06 85 THR A C 1
ATOM 613 O O . THR A 1 85 ? 8.908 -0.681 -0.272 1.00 93.06 85 THR A O 1
ATOM 616 N N . LYS A 1 86 ? 9.265 -1.423 1.812 1.00 94.06 86 LYS A N 1
ATOM 617 C CA . LYS A 1 86 ? 7.971 -0.944 2.319 1.00 94.06 86 LYS A CA 1
ATOM 618 C C . LYS A 1 86 ? 8.097 0.501 2.795 1.00 94.06 86 LYS A C 1
ATOM 620 O O . LYS A 1 86 ? 8.757 0.750 3.800 1.00 94.06 86 LYS A O 1
ATOM 625 N N . GLY A 1 87 ? 7.378 1.414 2.153 1.00 94.44 87 GLY A N 1
ATOM 626 C CA . GLY A 1 87 ? 7.167 2.774 2.643 1.00 94.44 87 GLY A CA 1
ATOM 627 C C . GLY A 1 87 ? 6.056 2.814 3.693 1.00 94.44 87 GLY A C 1
ATOM 628 O O . GLY A 1 87 ? 5.057 2.098 3.584 1.00 94.44 87 GLY A O 1
ATOM 629 N N . LYS A 1 88 ? 6.210 3.636 4.734 1.00 96.88 88 LYS A N 1
ATOM 630 C CA . LYS A 1 88 ? 5.116 3.953 5.666 1.00 96.88 88 LYS A CA 1
ATOM 631 C C . LYS A 1 88 ? 4.408 5.205 5.158 1.00 96.88 88 LYS A C 1
ATOM 633 O O . LYS A 1 88 ? 5.064 6.219 4.965 1.00 96.88 88 LYS A O 1
ATOM 638 N N . ALA A 1 89 ? 3.091 5.136 4.983 1.00 97.44 89 ALA A N 1
ATOM 639 C CA . ALA A 1 89 ? 2.324 6.299 4.564 1.00 97.44 89 ALA A CA 1
ATOM 640 C C . ALA A 1 89 ? 2.239 7.332 5.698 1.00 97.44 89 ALA A C 1
ATOM 642 O O . ALA A 1 89 ? 2.115 6.971 6.878 1.00 97.44 89 ALA A O 1
ATOM 643 N N . VAL A 1 90 ? 2.286 8.606 5.328 1.00 96.69 90 VAL A N 1
ATOM 644 C CA . VAL A 1 90 ? 2.187 9.752 6.233 1.00 96.69 90 VAL A CA 1
ATOM 645 C C . VAL A 1 90 ? 0.786 10.336 6.118 1.00 96.69 90 VAL A C 1
ATOM 647 O O . VAL A 1 90 ? 0.293 10.537 5.015 1.00 96.69 90 VAL A O 1
ATOM 650 N N . ALA A 1 91 ? 0.125 10.559 7.254 1.00 94.38 91 ALA A N 1
ATOM 651 C CA . ALA A 1 91 ? -1.199 11.172 7.270 1.00 94.38 91 ALA A CA 1
ATOM 652 C C . ALA A 1 91 ? -1.096 12.677 7.002 1.00 94.38 91 ALA A C 1
ATOM 654 O O . ALA A 1 91 ? -0.364 13.371 7.709 1.00 94.38 91 ALA A O 1
ATOM 655 N N . GLU A 1 92 ? -1.892 13.167 6.059 1.00 91.31 92 GLU A N 1
ATOM 656 C CA . GLU A 1 92 ? -2.044 14.577 5.717 1.00 91.31 92 GLU A CA 1
ATOM 657 C C . GLU A 1 92 ? -3.540 14.884 5.566 1.00 91.31 92 GLU A C 1
ATOM 659 O O . GLU A 1 92 ? -4.200 14.449 4.626 1.00 91.31 92 GLU A O 1
ATOM 664 N N . GLY A 1 93 ? -4.119 15.563 6.562 1.00 89.50 93 GLY A N 1
ATOM 665 C CA . GLY A 1 93 ? -5.568 15.773 6.622 1.00 89.50 93 GLY A CA 1
ATOM 666 C C . GLY A 1 93 ? -6.350 14.452 6.665 1.00 89.50 93 GLY A C 1
ATOM 667 O O . GLY A 1 93 ? -6.213 13.673 7.615 1.00 89.50 93 GLY A O 1
ATOM 668 N N . ASP A 1 94 ? -7.175 14.233 5.640 1.00 87.69 94 ASP A N 1
ATOM 669 C CA . ASP A 1 94 ? -8.008 13.037 5.454 1.00 87.69 94 ASP A CA 1
ATOM 670 C C . ASP A 1 94 ? -7.351 11.974 4.548 1.00 87.69 94 ASP A C 1
ATOM 672 O O . ASP A 1 94 ? -7.917 10.898 4.325 1.00 87.69 94 ASP A O 1
ATOM 676 N N . GLU A 1 95 ? -6.148 12.251 4.041 1.00 93.19 95 GLU A N 1
ATOM 677 C CA . GLU A 1 95 ? -5.412 11.398 3.111 1.00 93.19 95 GLU A CA 1
ATOM 678 C C . GLU A 1 95 ? -4.130 10.855 3.753 1.00 93.19 95 GLU A C 1
ATOM 680 O O . GLU A 1 95 ? -3.638 11.340 4.775 1.00 93.19 95 GLU A O 1
ATOM 685 N N . TRP A 1 96 ? -3.599 9.785 3.170 1.00 97.00 96 TRP A N 1
ATOM 686 C CA . TRP A 1 96 ? -2.315 9.214 3.549 1.00 97.00 96 TRP A CA 1
ATOM 687 C C . TRP A 1 96 ? -1.422 9.137 2.316 1.00 97.00 96 TRP A C 1
ATOM 689 O O . TRP A 1 96 ? -1.716 8.363 1.404 1.00 97.00 96 TRP A O 1
ATOM 699 N N . HIS A 1 97 ? -0.324 9.887 2.309 1.00 97.25 97 HIS A N 1
ATOM 700 C CA . HIS A 1 97 ? 0.639 9.878 1.211 1.00 97.25 97 HIS A CA 1
ATOM 701 C C . HIS A 1 97 ? 1.687 8.795 1.433 1.00 97.25 97 HIS A C 1
ATOM 703 O O . HIS A 1 97 ? 2.352 8.731 2.470 1.00 97.25 97 HIS A O 1
ATOM 709 N N . ALA A 1 98 ? 1.814 7.911 0.453 1.00 97.06 98 ALA A N 1
ATOM 710 C CA . ALA A 1 98 ? 2.782 6.835 0.423 1.00 97.06 98 ALA A CA 1
ATOM 711 C C . ALA A 1 98 ? 3.803 7.099 -0.682 1.00 97.06 98 ALA A C 1
ATOM 713 O O . ALA A 1 98 ? 3.504 6.939 -1.864 1.00 97.06 98 ALA A O 1
ATOM 714 N N . HIS A 1 99 ? 5.016 7.441 -0.263 1.00 96.44 99 HIS A N 1
ATOM 715 C CA . HIS A 1 99 ? 6.201 7.450 -1.109 1.00 96.44 99 HIS A CA 1
ATOM 716 C C . HIS A 1 99 ? 6.860 6.080 -0.990 1.00 96.44 99 HIS A C 1
ATOM 718 O O . HIS A 1 99 ? 7.157 5.613 0.117 1.00 96.44 99 HIS A O 1
ATOM 724 N N . VAL A 1 100 ? 6.990 5.382 -2.114 1.00 95.94 100 VAL A N 1
ATOM 725 C CA . VAL A 1 100 ? 7.536 4.026 -2.160 1.00 95.94 100 VAL A CA 1
ATOM 726 C C . VAL A 1 100 ? 8.660 3.951 -3.175 1.00 95.94 100 VAL A C 1
ATOM 728 O O . VAL A 1 100 ? 8.498 4.318 -4.339 1.00 95.94 100 VAL A O 1
ATOM 731 N N . GLU A 1 101 ? 9.793 3.422 -2.733 1.00 96.31 101 GLU A N 1
ATOM 732 C CA . GLU A 1 101 ? 10.878 3.042 -3.624 1.00 96.31 101 GLU A CA 1
ATOM 733 C C . GLU A 1 101 ? 10.409 1.899 -4.532 1.00 96.31 101 GLU A C 1
ATOM 735 O O . GLU A 1 101 ? 9.826 0.902 -4.085 1.00 96.31 101 GLU A O 1
ATOM 740 N N . VAL A 1 102 ? 10.634 2.066 -5.830 1.00 97.50 102 VAL A N 1
ATOM 741 C CA . VAL A 1 102 ? 10.233 1.109 -6.852 1.00 97.50 102 VAL A CA 1
ATOM 742 C C . VAL A 1 102 ? 11.427 0.205 -7.158 1.00 97.50 102 VAL A C 1
ATOM 744 O O . VAL A 1 102 ? 12.465 0.710 -7.586 1.00 97.50 102 VAL A O 1
ATOM 747 N N . PRO A 1 103 ? 11.300 -1.126 -7.014 1.00 96.81 103 PRO A N 1
ATOM 748 C CA . PRO A 1 103 ? 12.412 -2.038 -7.261 1.00 96.81 103 PRO A CA 1
ATOM 749 C C . PRO A 1 103 ? 13.022 -1.897 -8.662 1.00 96.81 103 PRO A C 1
ATOM 751 O O . PRO A 1 103 ? 12.298 -1.678 -9.639 1.00 96.81 103 PRO A O 1
ATOM 754 N N . ASP A 1 104 ? 14.335 -2.107 -8.765 1.00 96.38 104 ASP A N 1
ATOM 755 C CA . ASP A 1 104 ? 15.052 -2.248 -10.035 1.00 96.38 104 ASP A CA 1
ATOM 756 C C . ASP A 1 104 ? 15.814 -3.589 -10.093 1.00 96.38 104 ASP A C 1
ATOM 758 O O . ASP A 1 104 ? 16.768 -3.780 -9.335 1.00 96.38 104 ASP A O 1
ATOM 762 N N . PRO A 1 105 ? 15.409 -4.544 -10.953 1.00 95.75 105 PRO A N 1
ATOM 763 C CA . PRO A 1 105 ? 14.245 -4.499 -11.841 1.00 95.75 105 PRO A CA 1
ATOM 764 C C . PRO A 1 105 ? 12.921 -4.680 -11.082 1.00 95.75 105 PRO A C 1
ATOM 766 O O . PRO A 1 105 ? 12.857 -5.374 -10.068 1.00 95.75 105 PRO A O 1
ATOM 769 N N . ILE A 1 106 ? 11.824 -4.142 -11.627 1.00 96.38 106 ILE A N 1
ATOM 770 C CA . ILE A 1 106 ? 10.474 -4.381 -11.089 1.00 96.38 106 ILE A CA 1
ATOM 771 C C . ILE A 1 106 ? 10.124 -5.875 -11.234 1.00 96.38 106 ILE A C 1
ATOM 773 O O . ILE A 1 106 ? 10.049 -6.365 -12.369 1.00 96.38 106 ILE A O 1
ATOM 777 N N . PRO A 1 107 ? 9.824 -6.604 -10.137 1.00 95.00 107 PRO A N 1
ATOM 778 C CA . PRO A 1 107 ? 9.439 -8.008 -10.212 1.00 95.00 107 PRO A CA 1
ATOM 779 C C . PRO A 1 107 ? 8.237 -8.244 -11.135 1.00 95.00 107 PRO A C 1
ATOM 781 O O . PRO A 1 107 ? 7.298 -7.440 -11.208 1.00 95.00 107 PRO A O 1
ATOM 784 N N . ALA A 1 108 ? 8.210 -9.386 -11.820 1.00 93.38 108 ALA A N 1
ATOM 785 C CA . ALA A 1 108 ? 7.055 -9.767 -12.625 1.00 93.38 108 ALA A CA 1
ATOM 786 C C . ALA A 1 108 ? 5.785 -9.860 -11.759 1.00 93.38 108 ALA A C 1
ATOM 788 O O . ALA A 1 108 ? 5.830 -10.292 -10.609 1.00 93.38 108 ALA A O 1
ATOM 789 N N . LYS A 1 109 ? 4.632 -9.483 -12.332 1.00 92.56 109 LYS A N 1
ATOM 790 C CA . LYS A 1 109 ? 3.326 -9.447 -11.639 1.00 92.56 109 LYS A CA 1
ATOM 791 C C . LYS A 1 109 ? 3.285 -8.513 -10.417 1.00 92.56 109 LYS A C 1
ATOM 793 O O . LYS A 1 109 ? 2.422 -8.679 -9.554 1.00 92.56 109 LYS A O 1
ATOM 798 N N . SER A 1 110 ? 4.200 -7.544 -10.353 1.00 97.06 110 SER A N 1
ATOM 799 C CA . SER A 1 110 ? 4.150 -6.495 -9.339 1.00 97.06 110 SER A CA 1
ATOM 800 C C . SER A 1 110 ? 2.817 -5.763 -9.376 1.00 97.06 110 SER A C 1
ATOM 802 O O . SER A 1 110 ? 2.278 -5.483 -10.447 1.00 97.06 110 SER A O 1
ATOM 804 N N . GLN A 1 111 ? 2.326 -5.439 -8.187 1.00 98.25 111 GLN A N 1
ATOM 805 C CA . GLN A 1 111 ? 1.169 -4.586 -7.940 1.00 98.25 111 GLN A CA 1
ATOM 806 C C . GLN A 1 111 ? 1.568 -3.510 -6.927 1.00 98.25 111 GLN A C 1
ATOM 808 O O . GLN A 1 111 ? 2.604 -3.631 -6.267 1.00 98.25 111 GLN A O 1
ATOM 813 N N . PHE A 1 112 ? 0.741 -2.478 -6.789 1.00 98.38 112 PHE A N 1
ATOM 814 C CA . PHE A 1 112 ? 0.834 -1.566 -5.660 1.00 98.38 112 PHE A CA 1
ATOM 815 C C . PHE A 1 112 ? 0.079 -2.188 -4.490 1.00 98.38 112 PHE A C 1
ATOM 817 O O . PHE A 1 112 ? -1.114 -2.478 -4.591 1.00 98.38 112 PHE A O 1
ATOM 824 N N . TRP A 1 113 ? 0.770 -2.443 -3.389 1.00 98.69 113 TRP A N 1
ATOM 825 C CA . TRP A 1 113 ? 0.185 -3.047 -2.201 1.00 98.69 113 TRP A CA 1
ATOM 826 C C . TRP A 1 113 ? -0.049 -2.001 -1.128 1.00 98.69 113 TRP A C 1
ATOM 828 O O . TRP A 1 113 ? 0.818 -1.176 -0.871 1.00 98.69 113 TRP A O 1
ATOM 838 N N . VAL A 1 114 ? -1.191 -2.104 -0.453 1.00 98.56 114 VAL A N 1
ATOM 839 C CA . VAL A 1 114 ? -1.512 -1.352 0.762 1.00 98.56 114 VAL A CA 1
ATOM 840 C C . VAL A 1 114 ? -1.758 -2.351 1.882 1.00 98.56 114 VAL A C 1
ATOM 842 O O . VAL A 1 114 ? -2.613 -3.225 1.758 1.00 98.56 114 VAL A O 1
ATOM 845 N N . GLU A 1 115 ? -1.016 -2.228 2.976 1.00 98.69 115 GLU A N 1
ATOM 846 C CA . GLU A 1 115 ? -1.149 -3.000 4.210 1.00 98.69 115 GLU A CA 1
ATOM 847 C C . GLU A 1 115 ? -1.610 -2.068 5.333 1.00 98.69 115 GLU A C 1
ATOM 849 O O . GLU A 1 115 ? -0.899 -1.140 5.717 1.00 98.69 115 GLU A O 1
ATOM 854 N N . ILE A 1 116 ? -2.797 -2.335 5.874 1.00 98.31 116 ILE A N 1
ATOM 855 C CA . ILE A 1 116 ? -3.364 -1.608 7.007 1.00 98.31 116 ILE A CA 1
ATOM 856 C C . ILE A 1 116 ? -3.108 -2.408 8.279 1.00 98.31 116 ILE A C 1
ATOM 858 O O . ILE A 1 116 ? -3.525 -3.562 8.402 1.00 98.31 116 ILE A O 1
ATOM 862 N N . GLU A 1 117 ? -2.448 -1.775 9.245 1.00 98.19 117 GLU A N 1
ATOM 863 C CA . GLU A 1 117 ? -2.242 -2.304 10.587 1.00 98.19 117 GLU A CA 1
ATOM 864 C C . GLU A 1 117 ? -3.272 -1.714 11.557 1.00 98.19 117 GLU A C 1
ATOM 866 O O . GLU A 1 117 ? -3.372 -0.500 11.735 1.00 98.19 117 GLU A O 1
ATOM 871 N N . THR A 1 118 ? -4.030 -2.585 12.218 1.00 96.69 118 THR A N 1
ATOM 872 C CA . THR A 1 118 ? -5.065 -2.233 13.200 1.00 96.69 118 THR A CA 1
ATOM 873 C C . THR A 1 118 ? -4.785 -2.897 14.549 1.00 96.69 118 THR A C 1
ATOM 875 O O . THR A 1 118 ? -3.796 -3.614 14.718 1.00 96.69 118 THR A O 1
ATOM 878 N N . ALA A 1 119 ? -5.664 -2.698 15.535 1.00 95.25 119 ALA A N 1
ATOM 879 C CA . ALA A 1 119 ? -5.627 -3.474 16.775 1.00 95.25 119 ALA A CA 1
ATOM 880 C C . ALA A 1 119 ? -5.808 -4.988 16.542 1.00 95.25 119 ALA A C 1
ATOM 882 O O . ALA A 1 119 ? -5.209 -5.774 17.269 1.00 95.25 119 ALA A O 1
ATOM 883 N N . ALA A 1 120 ? -6.559 -5.384 15.508 1.00 94.31 120 ALA A N 1
ATOM 884 C CA . ALA A 1 120 ? -6.824 -6.782 15.167 1.00 94.31 120 ALA A CA 1
ATOM 885 C C . ALA A 1 120 ? -5.705 -7.448 14.340 1.00 94.31 120 ALA A C 1
ATOM 887 O O . ALA A 1 120 ? -5.744 -8.654 14.115 1.00 94.31 120 ALA A O 1
ATOM 888 N N . GLY A 1 121 ? -4.714 -6.680 13.874 1.00 96.75 121 GLY A N 1
ATOM 889 C CA . GLY A 1 121 ? -3.606 -7.176 13.057 1.00 96.75 121 GLY A CA 1
ATOM 890 C C . GLY A 1 121 ? -3.481 -6.466 11.710 1.00 96.75 121 GLY A C 1
ATOM 891 O O . GLY A 1 121 ? -3.990 -5.356 11.525 1.00 96.75 121 GLY A O 1
ATOM 892 N N . LYS A 1 122 ? -2.759 -7.104 10.783 1.00 97.88 122 LYS A N 1
ATOM 893 C CA . LYS A 1 122 ? -2.386 -6.554 9.473 1.00 97.88 122 LYS A CA 1
ATOM 894 C C . LYS A 1 122 ? -3.175 -7.223 8.356 1.00 97.88 122 LYS A C 1
ATOM 896 O O . LYS A 1 122 ? -3.179 -8.447 8.256 1.00 97.88 122 LYS A O 1
ATOM 901 N N . VAL A 1 123 ? -3.788 -6.424 7.490 1.00 98.12 123 VAL A N 1
ATOM 902 C CA . VAL A 1 123 ? -4.500 -6.902 6.295 1.00 98.12 123 VAL A CA 1
ATOM 903 C C . VAL A 1 123 ? -4.021 -6.097 5.096 1.00 98.12 123 VAL A C 1
ATOM 905 O O . VAL A 1 123 ? -3.789 -4.898 5.222 1.00 98.12 123 VAL A O 1
ATOM 908 N N . LYS A 1 124 ? -3.864 -6.745 3.940 1.00 98.25 124 LYS A N 1
ATOM 909 C CA . LYS A 1 124 ? -3.341 -6.109 2.728 1.00 98.25 124 LYS A CA 1
ATOM 910 C C . LYS A 1 124 ? -4.226 -6.327 1.509 1.00 98.25 124 LYS A C 1
ATOM 912 O O . LYS A 1 124 ? -4.846 -7.379 1.379 1.00 98.25 124 LYS A O 1
ATOM 917 N N . ALA A 1 125 ? -4.226 -5.351 0.610 1.00 98.44 125 ALA A N 1
ATOM 918 C CA . ALA A 1 125 ? -4.831 -5.419 -0.713 1.00 98.44 125 ALA A CA 1
ATOM 919 C C . ALA A 1 125 ? -3.836 -4.956 -1.771 1.00 98.44 125 ALA A C 1
ATOM 921 O O . ALA A 1 125 ? -2.943 -4.158 -1.493 1.00 98.44 125 ALA A O 1
ATOM 922 N N . ALA A 1 126 ? -4.032 -5.454 -2.986 1.00 98.25 126 ALA A N 1
ATOM 923 C CA . ALA A 1 126 ? -3.261 -5.064 -4.150 1.00 98.25 126 ALA A CA 1
ATOM 924 C C . ALA A 1 126 ? -4.115 -4.255 -5.125 1.00 98.25 126 ALA A C 1
ATOM 926 O O . ALA A 1 126 ? -5.307 -4.538 -5.292 1.00 98.25 126 ALA A O 1
ATOM 927 N N . PHE A 1 127 ? -3.488 -3.290 -5.779 1.00 98.25 127 PHE A N 1
ATOM 928 C CA . PHE A 1 127 ? -4.050 -2.430 -6.806 1.00 98.25 127 PHE A CA 1
ATOM 929 C C . PHE A 1 127 ? -3.170 -2.525 -8.047 1.00 98.25 127 PHE A C 1
ATOM 931 O O . PHE A 1 127 ? -1.937 -2.550 -7.953 1.00 98.25 127 PHE A O 1
ATOM 938 N N . ASP A 1 128 ? -3.810 -2.608 -9.207 1.00 97.19 128 ASP A N 1
ATOM 939 C CA . ASP A 1 128 ? -3.082 -2.549 -10.464 1.00 97.19 128 ASP A CA 1
ATOM 940 C C . ASP A 1 128 ? -2.616 -1.106 -10.693 1.00 97.19 128 ASP A C 1
ATOM 942 O O . ASP A 1 128 ? -3.399 -0.172 -10.524 1.00 97.19 128 ASP A O 1
ATOM 946 N N . TYR A 1 129 ? -1.328 -0.933 -10.996 1.00 93.06 129 TYR A N 1
ATOM 947 C CA . TYR A 1 129 ? -0.706 0.368 -11.257 1.00 93.06 129 TYR A CA 1
ATOM 948 C C . TYR A 1 129 ? -0.199 0.479 -12.701 1.00 93.06 129 TYR A C 1
ATOM 950 O O . TYR A 1 129 ? 0.531 1.417 -13.023 1.00 93.06 129 TYR A O 1
ATOM 958 N N . LYS A 1 130 ? -0.613 -0.417 -13.596 1.00 86.94 130 LYS A N 1
ATOM 959 C CA . LYS A 1 130 ? -0.262 -0.365 -15.017 1.00 86.94 130 LYS A CA 1
ATOM 960 C C . LYS A 1 130 ? -1.414 0.154 -15.867 1.00 86.94 130 LYS A C 1
ATOM 962 O O . LYS A 1 130 ? -2.528 0.341 -15.327 1.00 86.94 130 LYS A O 1
#

Sequence (130 aa):
MQAQLAASLVRLAADDHAGHAHDEKSSKGRALGSKEIAGYTVKVMQESDVKAGGEGAFAIVLSGKNEKPKAIRAWVGVQSAEGSTKGKAVAEGDEWHAHVEVPDPIPAKSQFWVEIETAAGKVKAAFDYK

Mean predicted aligned error: 9.96 Å

Radius of gyration: 18.54 Å; Cα contacts (8 Å, |Δi|>4): 261; chains: 1; bounding box: 73×39×32 Å

Foldseek 3Di:
DDDDDDDDDDDDDDDDPDDDDDDPDPDFFQWLAWDAKPQWIKTKGWPDDQDAQDKTKMKIATDRDPDDFPWKWKWWADPVCVQFDIFTWDDDPRITMTITGAHVVHDPPTFIKIWTHHPVGIIMDTTHPD